Protein AF-T1ARZ8-F1 (afdb_monomer_lite)

Radius of gyration: 13.14 Å; chains: 1; bounding box: 21×35×30 Å

Secondary structure (DSSP, 8-state):
-EEEHHHHHHHHTTGGG-TT-HHHHHHHHS--EEE-SS--PPPPTTTTS----

Sequence (53 aa):
LLLGRLTYENLYSVWPKRKDNPYTEVLNKTQKYVASRTLQEPLPSDELDPPQG

Foldseek 3Di:
D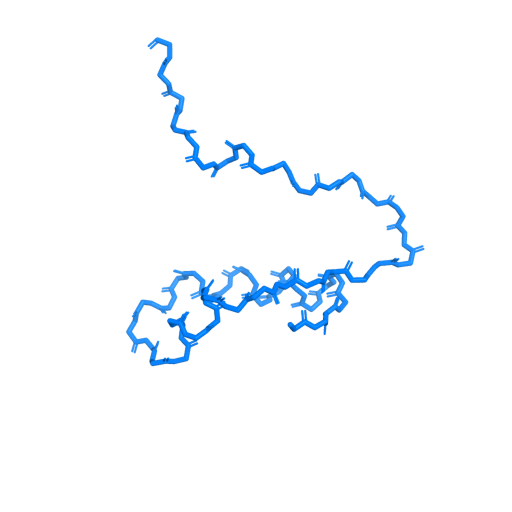EEEPVRCVVCVVPLVVCPPDPVSVVVVPDDYHYDYPDDDDPDDPPVPDDDDD

Organism: NCBI:txid410659

pLDDT: mean 77.22, std 12.73, range [52.12, 90.69]

Structure (mmCIF, N/CA/C/O backbone):
data_AF-T1ARZ8-F1
#
_entry.id   AF-T1ARZ8-F1
#
loop_
_atom_site.group_PDB
_atom_site.id
_atom_site.type_symbol
_atom_site.label_atom_id
_atom_site.label_alt_id
_atom_site.label_comp_id
_atom_site.label_asym_id
_atom_site.label_entity_id
_atom_site.label_seq_id
_atom_site.pdbx_PDB_ins_code
_atom_site.Cartn_x
_atom_site.Cartn_y
_atom_site.Cartn_z
_atom_site.occupancy
_atom_site.B_iso_or_equiv
_atom_site.auth_seq_id
_atom_site.auth_comp_id
_atom_site.auth_asym_id
_atom_site.auth_atom_id
_atom_site.pdbx_PDB_model_num
ATOM 1 N N . LEU A 1 1 ? -9.618 -1.593 -5.468 1.00 85.12 1 LEU A N 1
ATOM 2 C CA . LEU A 1 1 ? -8.826 -2.594 -4.712 1.00 85.12 1 LEU A CA 1
ATOM 3 C C . LEU A 1 1 ? -9.140 -2.457 -3.225 1.00 85.12 1 LEU A C 1
ATOM 5 O O . LEU A 1 1 ? -9.022 -1.350 -2.719 1.00 85.12 1 LEU A O 1
ATOM 9 N N . LEU A 1 2 ? -9.571 -3.526 -2.550 1.00 89.56 2 LEU A N 1
ATOM 10 C CA . LEU A 1 2 ? -9.840 -3.524 -1.106 1.00 89.56 2 LEU A CA 1
ATOM 11 C C . LEU A 1 2 ? -8.673 -4.193 -0.375 1.00 89.56 2 LEU A C 1
ATOM 13 O O . LEU A 1 2 ? -8.306 -5.313 -0.720 1.00 89.56 2 LEU A O 1
ATOM 17 N N . LEU A 1 3 ? -8.0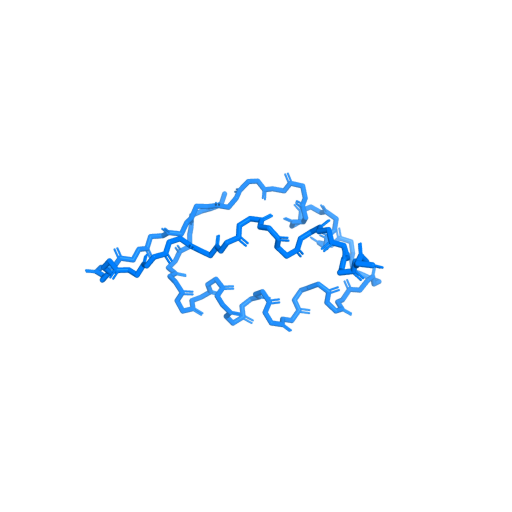86 -3.506 0.602 1.00 90.06 3 LEU A N 1
ATOM 18 C CA . LEU A 1 3 ? -6.911 -3.970 1.340 1.00 90.06 3 LEU A CA 1
ATOM 19 C C . LEU A 1 3 ? -7.112 -3.780 2.839 1.00 90.06 3 LEU A C 1
ATOM 21 O O . LEU A 1 3 ? -7.741 -2.816 3.273 1.00 90.06 3 LEU A O 1
ATOM 25 N N . GLY A 1 4 ? -6.522 -4.670 3.635 1.00 90.69 4 GLY A N 1
ATOM 26 C CA . GLY A 1 4 ? -6.308 -4.391 5.053 1.00 90.69 4 GLY A CA 1
ATOM 27 C C . GLY A 1 4 ? -5.263 -3.284 5.242 1.00 90.69 4 GLY A C 1
ATOM 28 O O . GLY A 1 4 ? -4.374 -3.136 4.401 1.00 90.69 4 GLY A O 1
ATOM 29 N N . ARG A 1 5 ? -5.330 -2.539 6.356 1.00 88.81 5 ARG A N 1
ATOM 30 C CA . ARG A 1 5 ? -4.388 -1.443 6.682 1.00 88.81 5 ARG A CA 1
ATOM 31 C C . ARG A 1 5 ? -2.914 -1.852 6.590 1.00 88.81 5 ARG A C 1
ATOM 33 O O . ARG A 1 5 ? -2.173 -1.245 5.829 1.00 88.81 5 ARG A O 1
ATOM 40 N N . LEU A 1 6 ? -2.514 -2.926 7.273 1.00 89.50 6 LEU A N 1
ATOM 41 C CA . LEU A 1 6 ? -1.119 -3.390 7.272 1.00 89.50 6 LEU A CA 1
ATOM 42 C C . LEU A 1 6 ? -0.626 -3.751 5.863 1.00 89.50 6 LEU A C 1
ATOM 44 O O . LEU A 1 6 ? 0.498 -3.444 5.474 1.00 89.50 6 LEU A O 1
ATOM 48 N N . THR A 1 7 ? -1.476 -4.412 5.077 1.00 89.81 7 THR A N 1
ATOM 49 C CA . THR A 1 7 ? -1.158 -4.760 3.689 1.00 89.81 7 THR A CA 1
ATOM 50 C C . THR A 1 7 ? -1.019 -3.506 2.834 1.00 89.81 7 THR A C 1
ATOM 52 O O . THR A 1 7 ? -0.086 -3.420 2.042 1.00 89.81 7 THR A O 1
ATOM 55 N N . TYR A 1 8 ? -1.919 -2.534 3.005 1.00 89.25 8 TYR A N 1
ATOM 56 C CA . TYR A 1 8 ? -1.863 -1.259 2.301 1.00 89.25 8 TYR A CA 1
ATOM 57 C C . TYR A 1 8 ? -0.574 -0.493 2.612 1.00 89.25 8 TYR A C 1
ATOM 59 O O . TYR A 1 8 ? 0.105 -0.082 1.680 1.00 89.25 8 TYR A O 1
ATOM 67 N N . GLU A 1 9 ? -0.204 -0.350 3.884 1.00 88.88 9 GLU A N 1
ATOM 68 C CA . GLU A 1 9 ? 1.000 0.375 4.320 1.00 88.88 9 GLU A CA 1
ATOM 69 C C . GLU A 1 9 ? 2.285 -0.267 3.791 1.00 88.88 9 GLU A C 1
ATOM 71 O O . GLU A 1 9 ? 3.136 0.411 3.211 1.00 88.88 9 GLU A O 1
ATOM 76 N N . ASN A 1 10 ? 2.398 -1.592 3.917 1.00 88.88 10 ASN A N 1
ATOM 77 C CA . ASN A 1 10 ? 3.549 -2.327 3.403 1.00 88.88 10 ASN A CA 1
ATOM 78 C C . ASN A 1 10 ? 3.679 -2.181 1.888 1.00 88.88 10 ASN A C 1
ATOM 80 O O . ASN A 1 10 ? 4.783 -1.995 1.384 1.00 88.88 10 ASN A O 1
ATOM 84 N N . LEU A 1 11 ? 2.558 -2.230 1.166 1.00 87.50 11 LEU A N 1
ATOM 85 C CA . LEU A 1 11 ? 2.528 -2.053 -0.281 1.00 87.50 11 LEU A CA 1
ATOM 86 C C . LEU A 1 11 ? 2.884 -0.592 -0.640 1.00 87.50 11 LEU A C 1
ATOM 88 O O . LEU A 1 11 ? 3.735 -0.370 -1.506 1.00 87.50 11 LEU A O 1
ATOM 92 N N . TYR A 1 12 ? 2.308 0.401 0.051 1.00 86.75 12 TYR A N 1
ATOM 93 C CA . TYR A 1 12 ? 2.526 1.838 -0.186 1.00 86.75 12 TYR A CA 1
ATOM 94 C C . TYR A 1 12 ? 3.969 2.263 0.090 1.00 86.75 12 TYR A C 1
ATOM 96 O O . TYR A 1 12 ? 4.502 3.123 -0.598 1.00 86.75 12 TYR A O 1
ATOM 104 N N . SER A 1 13 ? 4.659 1.625 1.035 1.00 87.56 13 SER A N 1
ATOM 105 C CA . SER A 1 13 ? 6.071 1.920 1.312 1.00 87.56 13 SER A CA 1
ATOM 106 C C . SER A 1 13 ? 7.007 1.588 0.135 1.00 87.56 13 SER A C 1
ATOM 108 O O . SER A 1 13 ? 8.103 2.154 0.026 1.00 87.56 13 SER A O 1
ATOM 110 N N . VAL A 1 14 ? 6.587 0.691 -0.768 1.00 86.38 14 VAL A N 1
ATOM 111 C CA . VAL A 1 14 ? 7.415 0.196 -1.879 1.00 86.38 14 VAL A CA 1
ATOM 112 C C . VAL A 1 14 ? 6.941 0.623 -3.263 1.00 86.38 14 VAL A C 1
ATOM 114 O O . VAL A 1 14 ? 7.790 0.981 -4.080 1.00 86.38 14 VAL A O 1
ATOM 117 N N . TRP A 1 15 ? 5.641 0.589 -3.573 1.00 83.62 15 TRP A N 1
ATOM 118 C CA . TRP A 1 15 ? 5.190 0.805 -4.959 1.00 83.62 15 TRP A CA 1
ATOM 119 C C . TRP A 1 15 ? 5.490 2.205 -5.521 1.00 83.62 15 TRP A C 1
ATOM 121 O O . TRP A 1 15 ? 5.900 2.269 -6.680 1.00 83.62 15 TRP A O 1
ATOM 131 N N . PRO A 1 16 ? 5.372 3.322 -4.766 1.00 80.81 16 PRO A N 1
ATOM 132 C CA . PRO A 1 16 ? 5.644 4.663 -5.292 1.00 80.81 16 PRO A CA 1
ATOM 133 C C . PRO A 1 16 ? 7.107 4.839 -5.705 1.00 80.81 16 PRO A C 1
ATOM 135 O O . PRO A 1 16 ? 7.433 5.652 -6.567 1.00 80.81 16 PRO A O 1
ATOM 138 N N . LYS A 1 1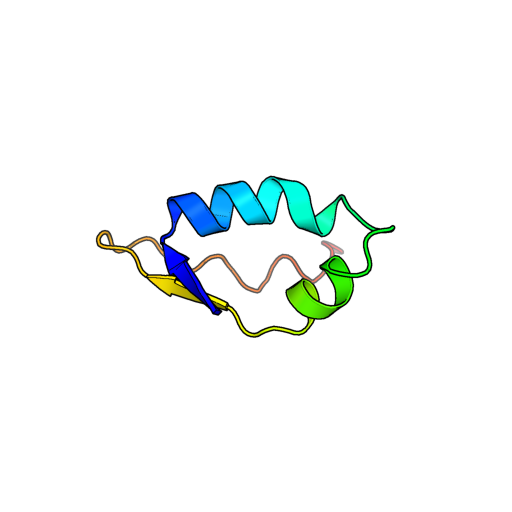7 ? 8.000 4.041 -5.107 1.00 83.31 17 LYS A N 1
ATOM 139 C CA . LYS A 1 17 ? 9.437 4.039 -5.394 1.00 83.31 17 LYS A CA 1
ATOM 140 C C . LYS A 1 17 ? 9.778 3.241 -6.657 1.00 83.31 17 LYS A C 1
ATOM 142 O O . LYS A 1 17 ? 10.884 3.362 -7.172 1.00 83.31 17 LYS A O 1
ATOM 147 N N . ARG A 1 18 ? 8.854 2.424 -7.176 1.00 76.56 18 ARG A N 1
ATOM 148 C CA . ARG A 1 18 ? 9.076 1.558 -8.344 1.00 76.56 18 ARG A CA 1
ATOM 149 C C . ARG A 1 18 ? 8.553 2.229 -9.616 1.00 76.56 18 ARG A C 1
ATOM 151 O O . ARG A 1 18 ? 7.468 1.896 -10.079 1.00 76.56 18 ARG A O 1
ATOM 158 N N . LYS A 1 19 ? 9.313 3.176 -10.175 1.00 66.38 19 LYS A N 1
ATOM 159 C CA . LYS A 1 19 ? 8.904 3.951 -11.367 1.00 66.38 19 LYS A CA 1
ATOM 160 C C . LYS A 1 19 ? 8.979 3.171 -12.694 1.00 66.38 19 LYS A C 1
ATOM 162 O O . LYS A 1 19 ? 8.158 3.424 -13.562 1.00 66.38 19 LYS A O 1
ATOM 167 N N . ASP A 1 20 ? 9.856 2.171 -12.808 1.00 74.06 20 ASP A N 1
ATOM 168 C CA . ASP A 1 20 ? 10.065 1.379 -14.042 1.00 74.06 20 ASP A CA 1
ATOM 169 C C . ASP A 1 20 ? 9.247 0.075 -14.119 1.00 74.06 20 ASP A C 1
ATOM 171 O O . ASP A 1 20 ? 9.648 -0.895 -14.760 1.00 74.06 20 ASP A O 1
ATOM 175 N N . ASN A 1 21 ? 8.107 -0.002 -13.429 1.00 72.81 21 ASN A N 1
ATOM 176 C CA . ASN A 1 21 ? 7.279 -1.207 -13.421 1.00 72.81 21 ASN A CA 1
ATOM 177 C C . ASN A 1 21 ? 5.926 -0.942 -14.111 1.00 72.81 21 ASN A C 1
ATOM 179 O O . ASN A 1 21 ? 5.190 -0.068 -13.644 1.00 72.81 21 ASN A O 1
ATOM 183 N N . PRO A 1 22 ? 5.539 -1.714 -15.151 1.00 78.06 22 PRO A N 1
ATOM 184 C CA . PRO A 1 22 ? 4.251 -1.545 -15.836 1.00 78.06 22 PRO A CA 1
ATOM 185 C C . PRO A 1 22 ? 3.037 -1.696 -14.901 1.00 78.06 22 PRO A C 1
ATOM 187 O O . PRO A 1 22 ? 1.967 -1.153 -15.167 1.00 78.06 22 PRO A O 1
ATOM 190 N N . TYR A 1 23 ? 3.192 -2.379 -13.764 1.00 78.38 23 TYR A N 1
ATOM 191 C CA . TYR A 1 23 ? 2.140 -2.504 -12.757 1.00 78.38 23 TYR A CA 1
ATOM 192 C C . TYR A 1 23 ? 1.967 -1.245 -11.894 1.00 78.38 23 TYR A C 1
ATOM 194 O O . TYR A 1 23 ? 0.898 -1.053 -11.315 1.00 78.38 23 TYR A O 1
ATOM 202 N N . THR A 1 24 ? 2.970 -0.364 -11.811 1.00 80.88 24 THR A N 1
ATOM 203 C CA . THR A 1 24 ? 2.903 0.860 -10.995 1.00 80.88 24 THR A CA 1
ATOM 204 C C . THR A 1 24 ? 1.880 1.845 -11.544 1.00 80.88 24 THR A C 1
ATOM 206 O O . THR A 1 24 ? 1.147 2.454 -10.771 1.00 80.88 24 THR A O 1
ATOM 209 N N . GLU A 1 25 ? 1.763 1.970 -12.866 1.00 83.12 25 GLU A N 1
ATOM 210 C CA . GLU A 1 25 ? 0.771 2.854 -13.485 1.00 83.12 25 GLU A CA 1
ATOM 211 C C . GLU A 1 25 ? -0.661 2.394 -13.177 1.00 83.12 25 GLU A C 1
ATOM 213 O O . GLU A 1 25 ? -1.510 3.193 -12.773 1.00 83.12 25 GLU A O 1
ATOM 218 N N . VAL A 1 26 ? -0.911 1.086 -13.291 1.00 86.31 26 VAL A N 1
ATOM 219 C CA . VAL A 1 26 ? -2.202 0.475 -12.950 1.00 86.31 26 VAL A CA 1
ATOM 220 C C . VAL A 1 26 ? -2.505 0.667 -11.467 1.00 86.31 26 VAL A C 1
ATOM 222 O O . VAL A 1 26 ? -3.609 1.083 -11.107 1.00 86.31 26 VAL A O 1
ATOM 225 N N . LEU A 1 27 ? -1.523 0.418 -10.595 1.00 84.94 27 LEU A N 1
ATOM 226 C CA . LEU A 1 27 ? -1.669 0.631 -9.160 1.00 84.94 27 LEU A CA 1
ATOM 227 C C . LEU A 1 27 ? -1.975 2.092 -8.852 1.00 84.94 27 LEU A C 1
ATOM 229 O O . LEU A 1 27 ? -2.902 2.338 -8.093 1.00 84.94 27 LEU A O 1
ATOM 233 N N . ASN A 1 28 ? -1.283 3.053 -9.458 1.00 83.19 28 ASN A N 1
ATOM 234 C CA . ASN A 1 28 ? -1.521 4.478 -9.230 1.00 83.19 28 ASN A CA 1
ATOM 235 C C . ASN A 1 28 ? -2.941 4.900 -9.632 1.00 83.19 28 ASN A C 1
ATOM 237 O O . ASN A 1 28 ? -3.603 5.580 -8.853 1.00 83.19 28 ASN A O 1
ATOM 241 N N . LYS A 1 29 ? -3.446 4.432 -10.781 1.00 87.62 29 LYS A N 1
ATOM 242 C CA . LYS A 1 29 ? -4.795 4.765 -11.283 1.00 87.62 29 LYS A CA 1
ATOM 243 C C . LYS A 1 29 ? -5.931 4.037 -10.560 1.00 87.62 29 LYS A C 1
ATOM 245 O O . LYS A 1 29 ? -7.085 4.447 -10.642 1.00 87.62 29 LYS A O 1
ATOM 250 N N . THR A 1 30 ? -5.635 2.941 -9.867 1.00 89.25 30 THR A N 1
ATOM 251 C CA . THR A 1 30 ? -6.662 2.137 -9.196 1.00 89.25 30 THR A CA 1
ATOM 252 C C . THR A 1 30 ? -7.102 2.784 -7.882 1.00 89.25 30 THR A C 1
ATOM 254 O O . THR A 1 30 ? -6.278 2.996 -6.989 1.00 89.25 30 THR A O 1
ATOM 257 N N . GLN A 1 31 ? -8.410 2.999 -7.705 1.00 90.38 31 GLN A N 1
ATOM 258 C CA . GLN A 1 31 ? -8.983 3.411 -6.419 1.00 90.38 31 GLN A CA 1
ATOM 259 C C . GLN A 1 31 ? -8.751 2.330 -5.349 1.00 90.38 31 GLN A C 1
ATOM 261 O O . GLN A 1 31 ? -9.041 1.142 -5.558 1.00 90.38 31 GLN A O 1
ATOM 266 N N . LYS A 1 32 ? -8.234 2.737 -4.187 1.00 88.06 32 LYS A N 1
ATOM 267 C CA . LYS A 1 32 ? -7.895 1.842 -3.071 1.00 88.06 32 LYS A CA 1
ATOM 268 C C . LYS A 1 32 ? -8.813 2.131 -1.887 1.00 88.06 32 LYS A C 1
ATOM 270 O O . LYS A 1 32 ? -8.992 3.282 -1.509 1.00 88.06 32 LYS A O 1
ATOM 275 N N . TYR A 1 33 ? -9.380 1.075 -1.317 1.00 87.94 33 TYR A N 1
ATOM 276 C CA . TYR A 1 33 ? -10.181 1.109 -0.100 1.00 87.94 33 TYR A CA 1
ATOM 277 C C . TYR A 1 33 ? -9.406 0.388 0.997 1.00 87.94 33 TYR A C 1
ATOM 279 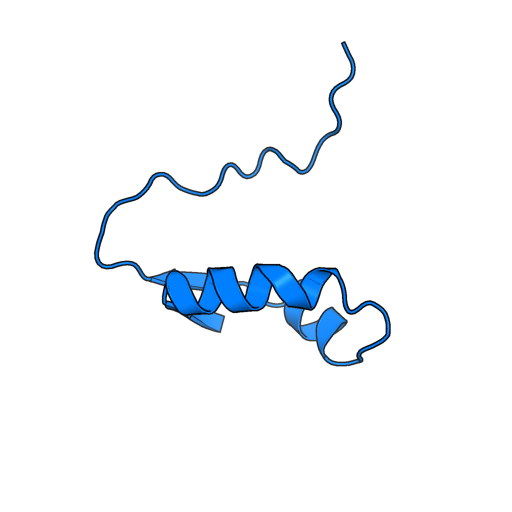O O . TYR A 1 33 ? -8.946 -0.738 0.788 1.00 87.94 33 TYR A O 1
ATOM 287 N N . VAL A 1 34 ? -9.257 1.035 2.151 1.00 88.19 34 VAL A N 1
ATOM 288 C CA . VAL A 1 34 ? -8.547 0.474 3.302 1.00 88.19 34 VAL A CA 1
ATOM 289 C C . VAL A 1 34 ? -9.563 0.075 4.361 1.00 88.19 34 VAL A C 1
ATOM 291 O O . VAL A 1 34 ? -10.214 0.926 4.960 1.00 88.19 34 VAL A O 1
ATOM 294 N N . ALA A 1 35 ? -9.693 -1.228 4.594 1.00 87.31 35 ALA A N 1
ATOM 295 C CA . ALA A 1 35 ? -10.461 -1.760 5.706 1.00 87.31 35 ALA A CA 1
ATOM 296 C C . ALA A 1 35 ? -9.555 -1.887 6.936 1.00 87.31 35 ALA A C 1
ATOM 298 O O . ALA A 1 35 ? -8.490 -2.510 6.890 1.00 87.31 35 ALA A O 1
ATOM 299 N N . SER A 1 36 ? -9.992 -1.319 8.056 1.00 82.56 36 SER A N 1
ATOM 300 C CA . SER A 1 36 ? -9.363 -1.518 9.359 1.00 82.56 36 SER A CA 1
ATOM 301 C C . SER A 1 36 ? -10.417 -1.878 10.394 1.00 82.56 36 SER A C 1
ATOM 303 O O . SER A 1 36 ? -11.553 -1.419 10.326 1.00 82.56 36 SER A O 1
ATOM 305 N N . ARG A 1 37 ? -10.024 -2.712 11.359 1.00 80.00 37 ARG A N 1
ATOM 306 C CA . ARG A 1 37 ? -10.847 -3.064 12.526 1.00 80.00 37 ARG A CA 1
ATOM 307 C C . ARG A 1 37 ? -10.670 -2.064 13.671 1.00 80.00 37 ARG A C 1
ATOM 309 O O . ARG A 1 37 ? -11.429 -2.107 14.630 1.00 80.00 37 ARG A O 1
ATOM 316 N N . THR A 1 38 ? -9.678 -1.180 13.562 1.00 77.31 38 THR A N 1
ATOM 317 C CA . THR A 1 38 ? -9.422 -0.071 14.480 1.00 77.31 38 THR A CA 1
ATOM 318 C C . THR A 1 38 ? -9.610 1.249 13.742 1.00 77.31 38 THR A C 1
ATOM 320 O O . THR A 1 38 ? -9.037 1.477 12.667 1.00 77.31 38 THR A O 1
ATOM 323 N N . LEU A 1 39 ? -10.416 2.137 14.320 1.00 65.56 39 LEU A N 1
ATOM 324 C CA . LEU A 1 39 ? -10.551 3.501 13.831 1.00 65.56 39 LEU A CA 1
ATOM 325 C C . LEU A 1 39 ? -9.198 4.202 14.059 1.00 65.56 39 LEU A C 1
ATOM 327 O O . LEU A 1 39 ? -8.806 4.434 15.195 1.00 65.56 39 LEU A O 1
ATOM 331 N N . GLN A 1 40 ? -8.452 4.463 12.986 1.00 65.62 40 GLN A N 1
ATOM 332 C CA . GLN A 1 40 ? -7.426 5.513 12.988 1.00 65.62 40 GLN A CA 1
ATOM 333 C C . GLN A 1 40 ? -7.926 6.577 12.037 1.00 65.62 40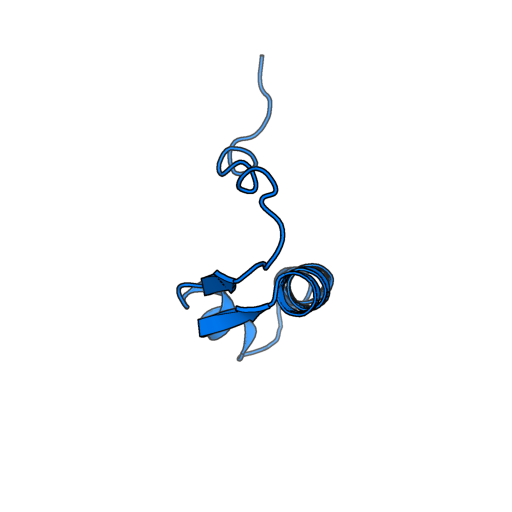 GLN A C 1
ATOM 335 O O . GLN A 1 40 ? -8.606 6.248 11.057 1.00 65.62 40 GLN A O 1
ATOM 340 N N . GLU A 1 41 ? -7.581 7.815 12.358 1.00 61.38 41 GLU A N 1
ATOM 341 C CA . GLU A 1 41 ? -7.866 8.970 11.526 1.00 61.38 41 GLU A CA 1
ATOM 342 C C . GLU A 1 41 ? -7.440 8.694 10.074 1.00 61.38 41 GLU A C 1
ATOM 344 O O . GLU A 1 41 ? -6.440 8.000 9.837 1.00 61.38 41 GLU A O 1
ATOM 349 N N . PRO A 1 42 ? -8.239 9.142 9.091 1.00 61.00 42 PRO A N 1
ATOM 350 C CA . PRO A 1 42 ? -7.875 9.002 7.691 1.00 61.00 42 PRO A CA 1
ATOM 351 C C . PRO A 1 42 ? -6.501 9.641 7.464 1.00 61.00 42 PRO A C 1
ATOM 353 O O . PRO A 1 42 ? -6.213 10.705 8.007 1.00 61.00 42 PRO A O 1
ATOM 356 N N . LEU A 1 43 ? -5.654 8.985 6.664 1.00 60.78 43 LEU A N 1
ATOM 357 C CA . LEU A 1 43 ? -4.405 9.587 6.194 1.00 60.78 43 LEU A CA 1
ATOM 358 C C . LEU A 1 43 ? -4.744 10.949 5.564 1.00 60.78 43 LEU A C 1
ATOM 360 O O . LEU A 1 43 ? -5.631 10.982 4.704 1.00 60.78 43 LEU A O 1
ATOM 364 N N . PRO A 1 44 ? -4.111 12.053 5.997 1.00 58.56 44 PRO A N 1
ATOM 365 C CA . PRO A 1 44 ? -4.444 13.369 5.483 1.00 58.56 44 PRO A CA 1
ATOM 366 C C . PRO A 1 44 ? -4.153 13.409 3.983 1.00 58.56 44 PRO A C 1
ATOM 368 O O . PRO A 1 44 ? -3.032 13.163 3.543 1.00 58.56 44 PRO A O 1
ATOM 371 N N . SER A 1 45 ? -5.179 13.735 3.197 1.00 59.69 45 SER A N 1
ATOM 372 C CA . SER A 1 45 ? -5.088 13.949 1.745 1.00 59.69 45 SER A CA 1
ATOM 373 C C . SER A 1 45 ? -4.213 15.157 1.364 1.00 59.69 45 SER A C 1
ATOM 375 O O . SER A 1 45 ? -4.035 15.418 0.179 1.00 59.69 45 SER A O 1
ATOM 377 N N . ASP A 1 46 ? -3.704 15.882 2.363 1.00 54.59 46 ASP A N 1
ATOM 378 C CA . ASP A 1 46 ? -3.031 17.179 2.262 1.00 54.59 46 ASP A CA 1
ATOM 379 C C . ASP A 1 46 ? -1.511 17.079 2.019 1.00 54.59 46 ASP A C 1
ATOM 381 O O . ASP A 1 46 ? -0.885 18.063 1.651 1.00 54.59 46 ASP A O 1
ATOM 385 N N . GLU A 1 47 ? -0.892 15.892 2.111 1.00 53.28 47 GLU A N 1
ATOM 386 C CA . GLU A 1 47 ? 0.523 15.699 1.713 1.00 53.28 47 GLU A CA 1
ATOM 387 C C . GLU A 1 47 ? 0.682 15.574 0.177 1.00 53.28 47 GLU A C 1
ATOM 389 O O . GLU A 1 47 ? 1.442 14.759 -0.345 1.00 53.28 47 GLU A O 1
ATOM 394 N N . LEU A 1 48 ? -0.101 16.354 -0.571 1.00 59.19 48 LEU A N 1
ATOM 395 C CA . LEU A 1 48 ? -0.002 16.536 -2.021 1.00 59.19 48 LEU A CA 1
ATOM 396 C C . LEU A 1 48 ? 0.133 18.015 -2.428 1.00 59.19 48 LEU A C 1
ATOM 398 O O . LEU A 1 48 ? 0.090 18.293 -3.624 1.00 59.19 48 LEU A O 1
ATOM 402 N N . ASP A 1 49 ? 0.390 18.934 -1.491 1.00 52.12 49 ASP A N 1
ATOM 403 C CA . ASP A 1 49 ? 0.837 20.300 -1.807 1.00 52.12 49 ASP A CA 1
ATOM 404 C C . ASP A 1 49 ? 2.097 20.669 -0.989 1.00 52.12 49 ASP A C 1
ATOM 406 O O . ASP A 1 49 ? 2.197 20.313 0.189 1.00 52.12 49 ASP A O 1
ATOM 410 N N . PRO A 1 50 ? 3.122 21.313 -1.589 1.00 58.00 50 PRO A N 1
ATOM 411 C CA . PRO A 1 50 ? 4.374 21.609 -0.903 1.00 58.00 50 PRO A CA 1
ATOM 412 C C . PRO A 1 50 ? 4.187 22.719 0.144 1.00 58.00 50 PRO A C 1
ATOM 414 O O . PRO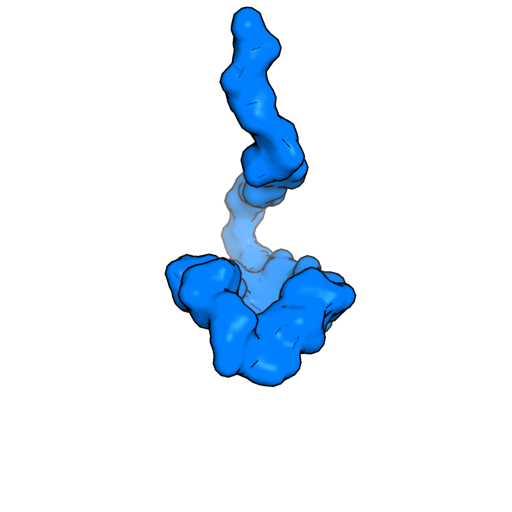 A 1 50 ? 3.374 23.623 -0.053 1.00 58.00 50 PRO A O 1
ATOM 417 N N . PRO A 1 51 ? 4.993 22.740 1.223 1.00 67.06 51 PRO A N 1
ATOM 418 C CA . PRO A 1 51 ? 5.005 23.880 2.123 1.00 67.06 51 PRO A CA 1
ATOM 419 C C . PRO A 1 51 ? 5.651 25.057 1.395 1.00 67.06 51 PRO A C 1
ATOM 421 O O . PRO A 1 51 ? 6.834 24.984 1.079 1.00 67.06 51 PRO A O 1
ATOM 424 N N . GLN A 1 52 ? 4.916 26.134 1.138 1.00 52.28 52 GLN A N 1
ATOM 425 C CA . GLN A 1 52 ? 5.515 27.446 0.884 1.00 52.28 52 GLN A CA 1
ATOM 426 C C . GLN A 1 52 ? 4.682 28.496 1.620 1.00 52.28 52 GLN A C 1
ATOM 428 O O . GLN A 1 52 ? 3.636 28.942 1.146 1.00 52.28 52 GLN A O 1
ATOM 433 N N . GLY A 1 53 ? 5.143 28.808 2.834 1.00 53.66 53 GLY A N 1
ATOM 434 C CA . GLY A 1 53 ? 4.985 30.153 3.379 1.00 53.66 53 GLY A CA 1
ATOM 435 C C . GLY A 1 53 ? 5.940 31.129 2.703 1.00 53.66 53 GLY A C 1
ATOM 436 O O . GLY A 1 53 ? 6.679 30.705 1.785 1.00 53.66 53 GLY A O 1
#